Protein AF-A0A968S6H5-F1 (afdb_monomer_lite)

Secondary structure (DSSP, 8-state):
----------------PPPP---------------------TTTTSTTSSTT-PPPP------S-STTTTTTSEEE-SSTTTEEEESSS-SSSS-EEEE---TTPPPBTTB---EEE---SS-TT------------TT----SS---SS---PPPGGGG-STT----

pLDDT: mean 71.6, std 23.74, range [31.02, 96.62]

Radius of gyration: 29.9 Å; chains: 1; bounding box: 63×78×77 Å

Structure (mmCIF, N/CA/C/O backbone):
data_AF-A0A968S6H5-F1
#
_entry.id   AF-A0A968S6H5-F1
#
loop_
_atom_site.group_PDB
_atom_site.id
_atom_site.type_symbol
_atom_site.label_atom_id
_atom_site.label_alt_id
_atom_site.label_comp_id
_atom_site.label_asym_id
_atom_site.label_entity_id
_atom_site.label_seq_id
_atom_site.pdbx_PDB_ins_code
_atom_site.Cartn_x
_atom_site.Cartn_y
_atom_site.Cartn_z
_atom_site.occupancy
_atom_site.B_iso_or_equiv
_atom_site.auth_seq_id
_atom_site.auth_comp_id
_atom_site.auth_asym_id
_atom_site.auth_atom_id
_atom_site.pdbx_PDB_model_num
ATOM 1 N N . MET A 1 1 ? -37.237 -55.303 -8.770 1.00 39.69 1 MET A N 1
ATOM 2 C CA . MET A 1 1 ? -36.828 -56.510 -8.021 1.00 39.69 1 MET A CA 1
ATOM 3 C C . MET A 1 1 ? -35.467 -56.248 -7.380 1.00 39.69 1 MET A C 1
ATOM 5 O O . MET A 1 1 ? -34.542 -55.998 -8.131 1.00 39.69 1 MET A O 1
ATOM 9 N N . THR A 1 2 ? -35.418 -56.229 -6.031 1.00 36.28 2 THR A N 1
ATOM 10 C CA . THR A 1 2 ? -34.333 -56.694 -5.105 1.00 36.28 2 THR A CA 1
ATOM 11 C C . THR A 1 2 ? -32.856 -56.350 -5.390 1.00 36.28 2 THR A C 1
ATOM 13 O O . THR A 1 2 ? -32.398 -56.604 -6.488 1.00 36.28 2 THR A O 1
ATOM 16 N N . LYS A 1 3 ? -31.959 -55.947 -4.469 1.00 36.38 3 LYS A N 1
ATOM 17 C CA . LYS A 1 3 ? -31.848 -55.676 -3.006 1.00 36.38 3 LYS A CA 1
ATOM 18 C C . LYS A 1 3 ? -30.478 -54.947 -2.843 1.00 36.38 3 LYS A C 1
ATOM 20 O O . LYS A 1 3 ? -29.556 -55.282 -3.570 1.00 36.38 3 LYS A O 1
ATOM 25 N N . SER A 1 4 ? -30.361 -53.832 -2.111 1.00 37.12 4 SER A N 1
ATOM 26 C CA . SER A 1 4 ? -29.869 -53.688 -0.714 1.00 37.12 4 SER A CA 1
ATOM 27 C C . SER A 1 4 ? -28.511 -54.329 -0.365 1.00 37.12 4 SER A C 1
ATOM 29 O O . SER A 1 4 ? -28.369 -55.536 -0.535 1.00 37.12 4 SER A O 1
ATOM 31 N N . LEU A 1 5 ? -27.593 -53.509 0.192 1.00 41.94 5 LEU A N 1
ATOM 32 C CA . LEU A 1 5 ? -26.790 -53.669 1.438 1.00 41.94 5 LEU A CA 1
ATOM 33 C C . LEU A 1 5 ? -25.747 -52.516 1.480 1.00 41.94 5 LEU A C 1
ATOM 35 O O . LEU A 1 5 ? -24.853 -52.472 0.648 1.00 41.94 5 LEU A O 1
ATOM 39 N N . SER A 1 6 ? -25.928 -51.407 2.212 1.00 37.75 6 SER A N 1
ATOM 40 C CA . SER A 1 6 ? -25.690 -51.179 3.655 1.00 37.75 6 SER A CA 1
ATOM 41 C C . SER A 1 6 ? -24.393 -51.780 4.208 1.00 37.75 6 SER A C 1
ATOM 43 O O . SER A 1 6 ? -24.290 -52.998 4.296 1.00 37.75 6 SER A O 1
ATOM 45 N N . THR A 1 7 ? -23.469 -50.931 4.684 1.00 37.16 7 THR A N 1
ATOM 46 C CA . THR A 1 7 ? -22.843 -51.054 6.020 1.00 37.16 7 THR A CA 1
ATOM 47 C C . THR A 1 7 ? -22.204 -49.718 6.421 1.00 37.16 7 THR A C 1
ATOM 49 O O . THR A 1 7 ? -21.256 -49.245 5.799 1.00 37.16 7 THR A O 1
ATOM 52 N N . ALA A 1 8 ? -22.730 -49.123 7.492 1.00 36.97 8 ALA A N 1
ATOM 53 C CA . ALA A 1 8 ? -22.120 -48.028 8.234 1.00 36.97 8 ALA A CA 1
ATOM 54 C C . ALA A 1 8 ? -21.121 -48.586 9.262 1.00 36.97 8 ALA A C 1
ATOM 56 O O . ALA A 1 8 ? -21.433 -49.545 9.966 1.00 36.97 8 ALA A O 1
ATOM 57 N N . ALA A 1 9 ? -19.953 -47.955 9.403 1.00 39.03 9 ALA A N 1
ATOM 58 C CA . ALA A 1 9 ? -19.004 -48.245 10.475 1.00 39.03 9 ALA A CA 1
ATOM 59 C C . ALA A 1 9 ? -18.775 -46.992 11.332 1.00 39.03 9 ALA A C 1
ATOM 61 O O . ALA A 1 9 ? -18.054 -46.067 10.971 1.00 39.03 9 ALA A O 1
ATOM 62 N N . SER A 1 10 ? -19.426 -46.989 12.494 1.00 41.44 10 SER A N 1
ATOM 63 C CA . SER A 1 10 ? -19.209 -46.072 13.612 1.00 41.44 10 SER A CA 1
ATOM 64 C C . SER A 1 10 ? -17.999 -46.527 14.432 1.00 41.44 10 SER A C 1
ATOM 66 O O . SER A 1 10 ? -17.973 -47.675 14.884 1.00 41.44 10 SER A O 1
ATOM 68 N N . LYS A 1 11 ? -17.023 -45.643 14.703 1.00 43.31 11 LYS A N 1
ATOM 69 C CA . LYS A 1 11 ? -16.128 -45.830 15.861 1.00 43.31 11 LYS A CA 1
ATOM 70 C C . LYS A 1 11 ? -15.456 -44.545 16.376 1.00 43.31 11 LYS A C 1
ATOM 72 O O . LYS A 1 11 ? -14.471 -44.066 15.838 1.00 43.31 11 LYS A O 1
ATOM 77 N N . ARG A 1 12 ? -15.997 -44.097 17.517 1.00 44.50 12 ARG A N 1
ATOM 78 C CA . ARG A 1 12 ? -15.359 -43.516 18.721 1.00 44.50 12 ARG A CA 1
ATOM 79 C C . ARG A 1 12 ? -14.438 -42.289 18.587 1.00 44.50 12 ARG A C 1
ATOM 81 O O . ARG A 1 12 ? -13.250 -42.395 18.302 1.00 44.50 12 ARG A O 1
ATOM 88 N N . ARG A 1 13 ? -14.978 -41.154 19.059 1.00 43.88 13 ARG A N 1
ATOM 89 C CA . ARG A 1 13 ? -14.243 -40.016 19.643 1.00 43.88 13 ARG A CA 1
ATOM 90 C C . ARG A 1 13 ? -13.266 -40.497 20.722 1.00 43.88 13 ARG A C 1
ATOM 92 O O . ARG A 1 13 ? -13.671 -41.181 21.661 1.00 43.88 13 ARG A O 1
ATOM 99 N N . ARG A 1 14 ? -12.005 -40.078 20.618 1.00 40.34 14 ARG A N 1
ATOM 100 C CA . ARG A 1 14 ? -10.971 -40.272 21.639 1.00 40.34 14 ARG A CA 1
ATOM 101 C C . ARG A 1 14 ? -10.619 -38.899 22.209 1.00 40.34 14 ARG A C 1
ATOM 103 O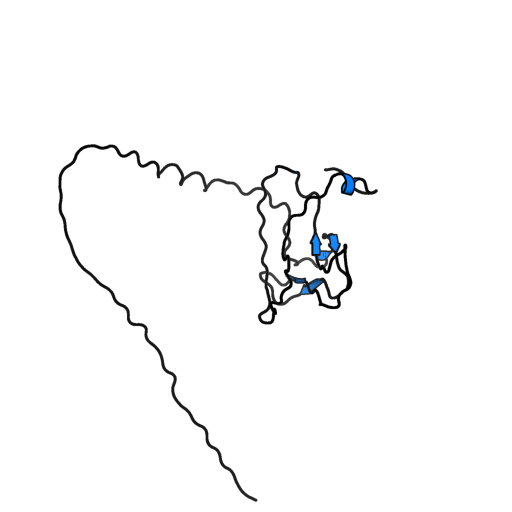 O . ARG A 1 14 ? -9.954 -38.104 21.562 1.00 40.34 14 ARG A O 1
ATOM 110 N N . THR A 1 15 ? -11.133 -38.598 23.396 1.00 42.78 15 THR A N 1
ATOM 111 C CA . THR A 1 15 ? -10.788 -37.393 24.158 1.00 42.78 15 THR A CA 1
ATOM 112 C C . THR A 1 15 ? -9.432 -37.606 24.828 1.00 42.78 15 THR A C 1
ATOM 114 O O . THR A 1 15 ? -9.329 -38.434 25.735 1.00 42.78 15 THR A O 1
ATOM 117 N N . SER A 1 16 ? -8.392 -36.890 24.405 1.00 37.53 16 SER A N 1
ATOM 118 C CA . SER A 1 16 ? -7.113 -36.857 25.120 1.00 37.53 16 SER A CA 1
ATOM 119 C C . SER A 1 16 ? -7.170 -35.793 26.217 1.00 37.53 16 SER A C 1
ATOM 121 O O . SER A 1 16 ? -7.153 -34.597 25.938 1.00 37.53 16 SER A O 1
ATOM 123 N N . ARG A 1 17 ? -7.263 -36.235 27.475 1.00 44.81 17 ARG A N 1
ATOM 124 C CA . ARG A 1 17 ? -6.992 -35.397 28.650 1.00 44.81 17 ARG A CA 1
ATOM 125 C C . ARG A 1 17 ? -5.475 -35.283 28.813 1.00 44.81 17 ARG A C 1
ATOM 127 O O . ARG A 1 17 ? -4.797 -36.304 28.896 1.00 44.81 17 ARG A O 1
ATOM 134 N N . PHE A 1 18 ? -4.964 -34.058 28.855 1.00 40.50 18 PHE A N 1
ATOM 135 C CA . PHE A 1 18 ? -3.577 -33.763 29.210 1.00 40.50 18 PHE A CA 1
ATOM 136 C C . PHE A 1 18 ? -3.383 -33.936 30.727 1.00 40.50 18 PHE A C 1
ATOM 138 O O . PHE A 1 18 ? -4.218 -33.438 31.487 1.00 40.50 18 PHE A O 1
ATOM 145 N N . PRO A 1 19 ? -2.330 -34.625 31.203 1.00 44.50 19 PRO A N 1
ATOM 146 C CA . PRO A 1 19 ? -2.040 -34.689 32.628 1.00 44.50 19 PRO A CA 1
ATOM 147 C C . PRO A 1 19 ? -1.324 -33.417 33.104 1.00 44.50 19 PRO A C 1
ATOM 149 O O . PRO A 1 19 ? -0.249 -33.066 32.619 1.00 44.50 19 PRO A O 1
ATOM 152 N N . THR A 1 20 ? -1.915 -32.761 34.099 1.00 42.97 20 THR A N 1
ATOM 153 C CA . THR A 1 20 ? -1.284 -31.770 34.974 1.00 42.97 20 THR A CA 1
ATOM 154 C C . THR A 1 20 ? -0.232 -32.443 35.858 1.00 42.97 20 THR A C 1
ATOM 156 O O . THR A 1 20 ? -0.490 -33.482 36.465 1.00 42.97 20 THR A O 1
ATOM 159 N N . LYS A 1 21 ? 0.952 -31.835 35.974 1.00 36.88 21 LYS A N 1
ATOM 160 C CA . LYS A 1 21 ? 1.919 -32.147 37.033 1.00 36.88 21 LYS A CA 1
ATOM 161 C C . LYS A 1 21 ? 2.239 -30.874 37.807 1.00 36.88 21 LYS A C 1
ATOM 163 O O . LYS A 1 21 ? 3.021 -30.044 37.360 1.00 36.88 21 LYS A O 1
ATOM 168 N N . THR A 1 22 ? 1.604 -30.751 38.965 1.00 37.00 22 THR A N 1
ATOM 169 C CA . THR A 1 22 ? 2.002 -29.858 40.054 1.00 37.00 22 THR A CA 1
ATOM 170 C C . THR A 1 22 ? 3.125 -30.544 40.824 1.00 37.00 22 THR A C 1
ATOM 172 O O . THR A 1 22 ? 2.960 -31.690 41.240 1.00 37.00 22 THR A O 1
ATOM 175 N N . VAL A 1 23 ? 4.250 -29.862 41.034 1.00 37.59 23 VAL A N 1
ATOM 176 C CA . VAL A 1 23 ? 5.258 -30.264 42.023 1.00 37.59 23 VAL A CA 1
ATOM 177 C C . VAL A 1 23 ? 5.345 -29.147 43.054 1.00 37.59 23 VAL A C 1
ATOM 179 O O . VAL A 1 23 ? 5.753 -28.032 42.743 1.00 37.59 23 VAL A O 1
ATOM 182 N N . LEU A 1 24 ? 4.895 -29.467 44.266 1.00 37.19 24 LEU A N 1
ATOM 183 C CA . LEU A 1 24 ? 5.088 -28.692 45.485 1.00 37.19 24 LEU A CA 1
ATOM 184 C C . LEU A 1 24 ? 6.326 -29.246 46.204 1.00 37.19 24 LEU A C 1
ATOM 186 O O . LEU A 1 24 ? 6.432 -30.455 46.398 1.00 37.19 24 LEU A O 1
ATOM 190 N N . GLY A 1 25 ? 7.214 -28.366 46.647 1.00 31.17 25 GLY A N 1
ATOM 191 C CA . GLY A 1 25 ? 8.317 -28.676 47.558 1.00 31.17 25 GLY A CA 1
ATOM 192 C C . GLY A 1 25 ? 9.333 -27.540 47.504 1.00 31.17 25 GLY A C 1
ATOM 193 O O . GLY A 1 25 ? 9.678 -27.090 46.423 1.00 31.17 25 GLY A O 1
ATOM 194 N N . GLY A 1 26 ? 9.828 -26.963 48.586 1.00 31.88 26 GLY A N 1
ATOM 195 C CA . GLY A 1 26 ? 9.645 -27.153 50.017 1.00 31.88 26 GLY A CA 1
ATOM 196 C C . GLY A 1 26 ? 10.430 -26.017 50.686 1.00 31.88 26 GLY A C 1
ATOM 197 O O . GLY A 1 26 ? 11.378 -25.489 50.105 1.00 31.88 26 GLY A O 1
ATOM 198 N N . LEU A 1 27 ? 9.985 -25.593 51.866 1.00 37.34 27 LEU A N 1
ATOM 199 C CA . LEU A 1 27 ? 10.585 -24.520 52.657 1.00 37.34 27 LEU A CA 1
ATOM 200 C C . LEU A 1 27 ? 12.063 -24.787 52.980 1.00 37.34 27 LEU A C 1
ATOM 202 O O . LEU A 1 27 ? 12.401 -25.823 53.543 1.00 37.34 27 LEU A O 1
ATOM 206 N N . GLY A 1 28 ? 12.907 -23.792 52.717 1.00 31.02 28 GLY A N 1
ATOM 207 C CA . GLY A 1 28 ? 14.262 -23.687 53.247 1.00 31.02 28 GLY A CA 1
ATOM 208 C C . GLY A 1 28 ? 14.534 -22.238 53.627 1.00 31.02 28 GLY A C 1
ATOM 209 O O . GLY A 1 28 ? 15.008 -21.457 52.810 1.00 31.02 28 GLY A O 1
ATOM 210 N N . ILE A 1 29 ? 14.173 -21.863 54.856 1.00 37.62 29 ILE A N 1
ATOM 211 C CA . ILE A 1 29 ? 14.579 -20.594 55.462 1.00 37.62 29 ILE A CA 1
ATOM 212 C C . ILE A 1 29 ? 16.019 -20.777 55.938 1.00 37.62 29 ILE A C 1
ATOM 214 O O . ILE A 1 29 ? 16.268 -21.556 56.854 1.00 37.62 29 ILE A O 1
ATOM 218 N N . LEU A 1 30 ? 16.954 -20.032 55.351 1.00 32.59 30 LEU A N 1
ATOM 219 C CA . LEU A 1 30 ? 18.239 -19.750 55.981 1.00 32.59 30 LEU A CA 1
ATOM 220 C C . LEU A 1 30 ? 18.399 -18.233 56.044 1.00 32.59 30 LEU A C 1
ATOM 222 O O . LEU A 1 30 ? 18.691 -17.572 55.050 1.00 32.59 30 LEU A O 1
ATOM 226 N N . ALA A 1 31 ? 18.137 -17.685 57.227 1.00 38.28 31 ALA A N 1
ATOM 227 C CA . ALA A 1 31 ? 18.464 -16.313 57.563 1.00 38.28 31 ALA A CA 1
ATOM 228 C C . ALA A 1 31 ? 19.967 -16.229 57.856 1.00 38.28 31 ALA A C 1
ATOM 230 O O . ALA A 1 31 ? 20.465 -16.932 58.735 1.00 38.28 31 ALA A O 1
ATOM 231 N N . LEU A 1 32 ? 20.680 -15.352 57.150 1.00 34.72 32 LEU A N 1
ATOM 232 C CA . LEU A 1 32 ? 22.001 -14.892 57.561 1.00 34.72 32 LEU A CA 1
ATOM 233 C C . LEU A 1 32 ? 22.148 -13.396 57.274 1.00 34.72 32 LEU A C 1
ATOM 235 O O . LEU A 1 32 ? 21.658 -12.869 56.278 1.00 34.72 32 LEU A O 1
ATOM 239 N N . LEU A 1 33 ? 22.737 -12.743 58.269 1.00 34.97 33 LEU A N 1
ATOM 240 C CA . LEU A 1 33 ? 22.651 -11.334 58.625 1.00 34.97 33 LEU A CA 1
ATOM 241 C C . LEU A 1 33 ? 23.349 -10.368 57.655 1.00 34.97 33 LEU A C 1
ATOM 243 O O . LEU A 1 33 ? 24.305 -10.698 56.962 1.00 34.97 33 LEU A O 1
ATOM 247 N N . PHE A 1 34 ? 22.832 -9.140 57.694 1.00 41.56 34 PHE A N 1
ATOM 248 C CA . PHE A 1 34 ? 23.192 -7.930 56.963 1.00 41.56 34 PHE A CA 1
ATOM 249 C C . PHE A 1 34 ? 24.694 -7.604 56.905 1.00 41.56 34 PHE A C 1
ATOM 251 O O . PHE A 1 34 ? 25.322 -7.398 57.939 1.00 41.56 34 PHE A O 1
ATOM 258 N N . LEU A 1 35 ? 25.193 -7.327 55.695 1.00 38.47 35 LEU A N 1
ATOM 259 C CA . LEU A 1 35 ? 26.158 -6.248 55.468 1.00 38.47 35 LEU A CA 1
ATOM 260 C C . LEU A 1 35 ? 25.575 -5.296 54.418 1.00 38.47 35 LEU A C 1
ATOM 262 O O . LEU A 1 35 ? 25.164 -5.711 53.335 1.00 38.47 35 LEU A O 1
ATOM 266 N N . GLY A 1 36 ? 25.490 -4.016 54.774 1.00 45.59 36 GLY A N 1
ATOM 267 C CA . GLY A 1 36 ? 24.916 -2.972 53.941 1.00 45.59 36 GLY A CA 1
ATOM 268 C C . GLY A 1 36 ? 25.686 -2.782 52.638 1.00 45.59 36 GLY A C 1
ATOM 269 O O . GLY A 1 36 ? 26.712 -2.115 52.606 1.00 45.59 36 GLY A O 1
ATOM 270 N N . ALA A 1 37 ? 25.123 -3.282 51.545 1.00 39.41 37 ALA A N 1
ATOM 271 C CA . ALA A 1 37 ? 25.306 -2.698 50.231 1.00 39.41 37 ALA A CA 1
ATOM 272 C C . ALA A 1 37 ? 23.970 -2.059 49.861 1.00 39.41 37 ALA A C 1
ATOM 274 O O . ALA A 1 37 ? 22.969 -2.741 49.643 1.00 39.41 37 ALA A O 1
ATOM 275 N N . LYS A 1 38 ? 23.934 -0.727 49.829 1.00 41.97 38 LYS A N 1
ATOM 276 C CA . LYS A 1 38 ? 22.825 0.014 49.236 1.00 41.97 38 LYS A CA 1
ATOM 277 C C . LYS A 1 38 ? 22.925 -0.217 47.728 1.00 41.97 38 LYS A C 1
ATOM 279 O O . LYS A 1 38 ? 23.487 0.598 47.005 1.00 41.97 38 LYS A O 1
ATOM 284 N N . THR A 1 39 ? 22.460 -1.374 47.260 1.00 41.25 39 THR A N 1
ATOM 285 C CA . THR A 1 39 ? 22.290 -1.634 45.835 1.00 41.25 39 THR A CA 1
ATOM 286 C C . THR A 1 39 ? 21.260 -0.627 45.358 1.00 41.25 39 THR A C 1
ATOM 288 O O . THR A 1 39 ? 20.064 -0.771 45.605 1.00 41.25 39 THR A O 1
ATOM 291 N N . ILE A 1 40 ? 21.735 0.446 44.729 1.00 47.94 40 ILE A N 1
ATOM 292 C CA . ILE A 1 40 ? 20.890 1.334 43.948 1.00 47.94 40 ILE A CA 1
ATOM 293 C C . ILE A 1 40 ? 20.307 0.439 42.860 1.00 47.94 40 ILE A C 1
ATOM 295 O O . ILE A 1 40 ? 20.993 0.093 41.899 1.00 47.94 40 ILE A O 1
ATOM 299 N N . ARG A 1 41 ? 19.058 0.002 43.041 1.00 41.53 41 ARG A N 1
ATOM 300 C CA . ARG A 1 41 ? 18.284 -0.617 41.971 1.00 41.53 41 ARG A CA 1
ATOM 301 C C . ARG A 1 41 ? 18.127 0.448 40.892 1.00 41.53 41 ARG A C 1
ATOM 303 O O . ARG A 1 41 ? 17.255 1.304 40.965 1.00 41.53 41 ARG A O 1
ATOM 310 N N . HIS A 1 42 ? 18.992 0.401 39.887 1.00 41.47 42 HIS A N 1
ATOM 311 C CA . HIS A 1 42 ? 18.910 1.196 38.661 1.00 41.47 42 HIS A CA 1
ATOM 312 C C . HIS A 1 42 ? 17.759 0.711 37.746 1.00 41.47 42 HIS A C 1
ATOM 314 O O . HIS A 1 42 ? 17.859 0.779 36.529 1.00 41.47 42 HIS A O 1
ATOM 320 N N . GLY A 1 43 ? 16.680 0.171 38.330 1.00 41.94 43 GLY A N 1
ATOM 321 C CA . GLY A 1 43 ? 15.540 -0.420 37.622 1.00 41.94 43 GLY A CA 1
ATOM 322 C C . GLY A 1 43 ? 14.250 0.400 37.711 1.00 41.94 43 GLY A C 1
ATOM 323 O O . GLY A 1 43 ? 13.413 0.298 36.823 1.00 41.94 43 GLY A O 1
ATOM 324 N N . ASP A 1 44 ? 14.104 1.274 38.711 1.00 42.72 44 ASP A N 1
ATOM 325 C CA . ASP A 1 44 ? 12.806 1.912 38.997 1.00 42.72 44 ASP A CA 1
ATOM 326 C C . ASP A 1 44 ? 12.598 3.259 38.276 1.00 42.72 44 ASP A C 1
ATOM 328 O O . ASP A 1 44 ? 11.557 3.892 38.425 1.00 42.72 44 ASP A O 1
ATOM 332 N N . LYS A 1 45 ? 13.568 3.721 37.472 1.00 44.66 45 LYS A N 1
ATOM 333 C CA . LYS A 1 45 ? 13.487 5.019 36.767 1.00 44.66 45 LYS A CA 1
ATOM 334 C C . LYS A 1 45 ? 13.220 4.939 35.263 1.00 44.66 45 LYS A C 1
ATOM 336 O O . LYS A 1 45 ? 13.056 5.981 34.642 1.00 44.66 45 LYS A O 1
ATOM 341 N N . LEU A 1 46 ? 13.134 3.741 34.684 1.00 47.75 46 LEU A N 1
ATOM 342 C CA . LEU A 1 46 ? 12.819 3.566 33.256 1.00 47.75 46 LEU A CA 1
ATOM 343 C C . LEU A 1 46 ? 11.342 3.220 33.000 1.00 47.75 46 LEU A C 1
ATOM 345 O O . LEU A 1 46 ? 10.866 3.373 31.881 1.00 47.75 46 LEU A O 1
ATOM 349 N N . GLY A 1 47 ? 10.598 2.805 34.031 1.00 41.59 47 GLY A N 1
ATOM 350 C CA . GLY A 1 47 ? 9.206 2.353 33.904 1.00 41.59 47 GLY A CA 1
ATOM 351 C C . GLY A 1 47 ? 8.139 3.453 33.893 1.00 41.59 47 GLY A C 1
ATOM 352 O O . GLY A 1 47 ? 6.986 3.152 33.630 1.00 41.59 47 GLY A O 1
ATOM 353 N N . HIS A 1 48 ? 8.496 4.715 34.156 1.00 42.81 48 HIS A N 1
ATOM 354 C CA . HIS A 1 48 ? 7.526 5.816 34.283 1.00 42.81 48 HIS A CA 1
ATOM 355 C C . HIS A 1 48 ? 7.538 6.824 33.122 1.00 42.81 48 HIS A C 1
ATOM 357 O O . HIS A 1 48 ? 6.780 7.789 33.157 1.00 42.81 48 HIS A O 1
ATOM 363 N N . GLN A 1 49 ? 8.386 6.631 32.103 1.00 44.75 49 GLN A N 1
ATOM 364 C CA . GLN A 1 49 ? 8.483 7.553 30.959 1.00 44.75 49 GLN A CA 1
ATOM 365 C C . GLN A 1 49 ? 7.811 7.062 29.670 1.00 44.75 49 GLN A C 1
ATOM 367 O O . GLN A 1 49 ? 7.718 7.841 28.725 1.00 44.75 49 GLN A O 1
ATOM 372 N N . ILE A 1 50 ? 7.319 5.819 29.608 1.00 48.59 50 ILE A N 1
ATOM 373 C CA . ILE A 1 50 ? 6.611 5.320 28.412 1.00 48.59 50 ILE A CA 1
ATOM 374 C C . ILE A 1 50 ? 5.109 5.668 28.450 1.00 48.59 50 ILE A C 1
ATOM 376 O O . ILE A 1 50 ? 4.500 5.858 27.400 1.00 48.59 50 ILE A O 1
ATOM 380 N N . ASP A 1 51 ? 4.536 5.892 29.636 1.00 50.88 51 ASP A N 1
ATOM 381 C CA . ASP A 1 51 ? 3.097 6.156 29.821 1.00 50.88 51 ASP A CA 1
ATOM 382 C C . ASP A 1 51 ? 2.641 7.583 29.454 1.00 50.88 51 ASP A C 1
ATOM 384 O O . ASP A 1 51 ? 1.465 7.919 29.601 1.00 50.88 51 ASP A O 1
ATOM 388 N N . THR A 1 52 ? 3.536 8.436 28.946 1.00 53.81 52 THR A N 1
ATOM 389 C CA . THR A 1 52 ? 3.212 9.844 28.644 1.00 53.81 52 THR A CA 1
ATOM 390 C C . THR A 1 52 ? 3.619 10.306 27.250 1.00 53.81 52 THR A C 1
ATOM 392 O O . THR A 1 52 ? 3.677 11.509 26.989 1.00 53.81 52 THR A O 1
ATOM 395 N N . LEU A 1 53 ? 3.855 9.389 26.310 1.00 55.12 53 LEU A N 1
ATOM 396 C CA . LEU A 1 53 ? 3.902 9.773 24.901 1.00 55.12 53 LEU A CA 1
ATOM 397 C C . LEU A 1 53 ? 2.469 10.016 24.419 1.00 55.12 53 LEU A C 1
ATOM 399 O O . LEU A 1 53 ? 1.744 9.088 24.069 1.00 55.12 53 LEU A O 1
ATOM 403 N N . LYS A 1 54 ? 2.045 11.286 24.407 1.00 63.97 54 LYS A N 1
ATOM 404 C CA . LYS A 1 54 ? 0.816 11.689 23.716 1.00 63.97 54 LYS A CA 1
ATOM 405 C C . LYS A 1 54 ? 0.972 11.289 22.241 1.00 63.97 54 LYS A C 1
ATOM 407 O O . LYS A 1 54 ? 1.903 11.790 21.606 1.00 63.97 54 LYS A O 1
ATOM 412 N N . PRO A 1 55 ? 0.105 10.420 21.686 1.00 71.75 55 PRO A N 1
ATOM 413 C CA . PRO A 1 55 ? 0.202 10.047 20.285 1.00 71.75 55 PRO A CA 1
ATOM 414 C C . PRO A 1 55 ? 0.163 11.308 19.423 1.00 71.75 55 PRO A C 1
ATOM 416 O O . PRO A 1 55 ? -0.668 12.197 19.644 1.00 71.75 55 PRO A O 1
ATOM 419 N N . GLY A 1 56 ? 1.081 11.398 18.462 1.00 77.56 56 GLY A N 1
ATOM 420 C CA . GLY A 1 56 ? 1.018 12.434 17.439 1.00 77.56 56 GLY A CA 1
ATOM 421 C C . GLY A 1 56 ? -0.303 12.354 16.658 1.00 77.56 56 GLY A C 1
ATOM 422 O O . GLY A 1 56 ? -0.991 11.330 16.704 1.00 77.56 56 GLY A O 1
ATOM 423 N N . PRO A 1 57 ? -0.683 13.420 15.938 1.00 87.31 57 PRO A N 1
ATOM 424 C CA . PRO A 1 57 ? -1.889 13.395 15.121 1.00 87.31 57 PRO A CA 1
ATOM 425 C C . PRO A 1 57 ? -1.817 12.272 14.077 1.00 87.31 57 PRO A C 1
ATOM 427 O O . PRO A 1 57 ? -0.779 12.059 13.446 1.00 87.31 57 PRO A O 1
ATOM 430 N N . VAL A 1 58 ? -2.937 11.579 13.864 1.00 88.06 58 VAL A N 1
ATOM 431 C CA . VAL A 1 58 ? -3.080 10.630 12.755 1.00 88.06 58 VAL A CA 1
ATOM 432 C C . VAL A 1 58 ? -3.187 11.435 11.464 1.00 88.06 58 VAL A C 1
ATOM 434 O O . VAL A 1 58 ? -4.190 12.096 11.214 1.00 88.06 58 VAL A O 1
ATOM 437 N N . ILE A 1 59 ? -2.127 11.404 10.660 1.00 87.56 59 ILE A N 1
ATOM 438 C CA . ILE A 1 59 ? -2.028 12.167 9.405 1.00 87.56 59 ILE A CA 1
ATOM 439 C C . ILE A 1 59 ? -2.728 11.485 8.225 1.00 87.56 59 ILE A C 1
ATOM 441 O O . ILE A 1 59 ? -3.066 12.136 7.241 1.00 87.56 59 ILE A O 1
ATOM 445 N N . LEU A 1 60 ? -2.926 10.171 8.312 1.00 87.75 60 LEU A N 1
ATOM 446 C CA . LEU A 1 60 ? -3.627 9.369 7.322 1.00 87.75 60 LEU A CA 1
ATOM 447 C C . LEU A 1 60 ? -4.242 8.162 8.025 1.00 87.75 60 LEU A C 1
ATOM 449 O O . LEU A 1 60 ? -3.557 7.461 8.768 1.00 87.75 60 LEU A O 1
ATOM 453 N N . SER A 1 61 ? -5.521 7.924 7.767 1.00 89.50 61 SER A N 1
ATOM 454 C CA . SER A 1 61 ? -6.229 6.713 8.162 1.00 89.50 61 SER A CA 1
ATOM 455 C C . SER A 1 61 ? -7.086 6.269 6.988 1.00 89.50 61 SER A C 1
ATOM 457 O O . SER A 1 61 ? -7.780 7.088 6.389 1.00 89.50 61 SER A O 1
ATOM 459 N N . GLU A 1 62 ? -7.015 4.988 6.652 1.00 90.06 62 GLU A N 1
ATOM 460 C CA . GLU A 1 62 ? -7.762 4.390 5.553 1.00 90.06 62 GLU A CA 1
ATOM 461 C C . GLU A 1 62 ? -8.407 3.093 6.043 1.00 90.06 62 GLU A C 1
ATOM 463 O O . GLU A 1 62 ? -7.712 2.163 6.456 1.00 90.06 62 GLU A O 1
ATOM 468 N N . SER A 1 63 ? -9.739 3.055 6.013 1.00 90.88 63 SER A N 1
ATOM 469 C CA . SER A 1 63 ? -10.566 1.901 6.390 1.00 90.88 63 SER A CA 1
ATOM 470 C C . SER A 1 63 ? -11.339 1.308 5.211 1.00 90.88 63 SER A C 1
ATOM 472 O O . SER A 1 63 ? -11.965 0.273 5.360 1.00 90.88 63 SER A O 1
ATOM 474 N N . PHE A 1 64 ? -11.289 1.956 4.049 1.00 92.44 64 PHE A N 1
ATOM 475 C CA . PHE A 1 64 ? -12.018 1.652 2.818 1.00 92.44 64 PHE A CA 1
ATOM 476 C C . PHE A 1 64 ? -13.544 1.782 2.902 1.00 92.44 64 PHE A C 1
ATOM 478 O O . PHE A 1 64 ? -14.224 1.382 1.970 1.00 92.44 64 PHE A O 1
ATOM 485 N N . GLU A 1 65 ? -14.091 2.391 3.954 1.00 92.06 65 GLU A N 1
ATOM 486 C CA . GLU A 1 65 ? -15.546 2.475 4.169 1.00 92.06 65 GLU A CA 1
ATOM 487 C C . GLU A 1 65 ? -16.256 3.538 3.312 1.00 92.06 65 GLU A C 1
ATOM 489 O O . GLU A 1 65 ? -17.471 3.491 3.158 1.00 92.06 65 GLU A O 1
ATOM 494 N N . GLN A 1 66 ? -15.534 4.518 2.758 1.00 85.81 66 GLN A N 1
ATOM 495 C CA . GLN A 1 66 ? -16.161 5.596 1.981 1.00 85.81 66 GLN A CA 1
ATOM 496 C C . GLN A 1 66 ? -16.337 5.184 0.517 1.00 85.81 66 GLN A C 1
ATOM 498 O O . GLN A 1 66 ? -15.506 4.464 -0.053 1.00 85.81 66 GLN A O 1
ATOM 503 N N . ASP A 1 67 ? -17.434 5.637 -0.096 1.00 64.75 67 ASP A N 1
ATOM 504 C CA . ASP A 1 67 ? -17.934 5.076 -1.351 1.00 64.75 67 ASP A CA 1
ATOM 505 C C . ASP A 1 67 ? -17.026 5.317 -2.578 1.00 64.75 67 ASP A C 1
ATOM 507 O O . ASP A 1 67 ? -17.178 4.639 -3.592 1.00 64.75 67 ASP A O 1
ATOM 511 N N . ASP A 1 68 ? -15.953 6.100 -2.443 1.00 62.91 68 ASP A N 1
ATOM 512 C CA . ASP A 1 68 ? -14.931 6.354 -3.465 1.00 62.91 68 ASP A CA 1
ATOM 513 C C . ASP A 1 68 ? -13.465 6.157 -2.994 1.00 62.91 68 ASP A C 1
ATOM 515 O O . ASP A 1 68 ? -12.542 6.554 -3.708 1.00 62.91 68 ASP A O 1
ATOM 519 N N . ASN A 1 69 ? -13.222 5.492 -1.852 1.00 63.72 69 ASN A N 1
ATOM 520 C CA . ASN A 1 69 ? -11.966 5.553 -1.067 1.00 63.72 69 ASN A CA 1
ATOM 521 C C . ASN A 1 69 ? -10.636 5.139 -1.738 1.00 63.72 69 ASN A C 1
ATOM 523 O O . ASN A 1 69 ? -9.581 5.191 -1.112 1.00 63.72 69 ASN A O 1
ATOM 527 N N . LEU A 1 70 ? -10.627 4.740 -3.009 1.00 76.56 70 LEU A N 1
ATOM 528 C CA . LEU A 1 70 ? -9.382 4.519 -3.758 1.00 76.56 70 LEU A CA 1
ATOM 529 C C . LEU A 1 70 ? -8.936 5.750 -4.558 1.00 76.56 70 LEU A C 1
ATOM 531 O O . LEU A 1 70 ? -7.806 5.774 -5.045 1.00 76.56 70 LEU A O 1
ATOM 535 N N . SER A 1 71 ? -9.799 6.759 -4.709 1.00 78.12 71 SER A N 1
ATOM 536 C CA . SER A 1 71 ? -9.534 7.977 -5.486 1.00 78.12 71 SER A CA 1
ATOM 537 C C . SER A 1 71 ? -8.415 8.829 -4.880 1.00 78.12 71 SER A C 1
ATOM 539 O O . SER A 1 71 ? -7.634 9.437 -5.610 1.00 78.12 71 SER A O 1
ATOM 541 N N . GLN A 1 72 ? -8.288 8.820 -3.551 1.00 80.38 72 GLN A N 1
ATOM 542 C CA . GLN A 1 72 ? -7.269 9.578 -2.824 1.00 80.38 72 GLN A CA 1
ATOM 543 C C . GLN A 1 72 ? -5.850 9.009 -2.952 1.00 80.38 72 GLN A C 1
ATOM 545 O O . GLN A 1 72 ? -4.896 9.605 -2.443 1.00 80.38 72 GLN A O 1
ATOM 550 N N . TRP A 1 73 ? -5.705 7.838 -3.569 1.00 89.19 73 TRP A N 1
ATOM 551 C CA . TRP A 1 73 ? -4.437 7.151 -3.742 1.00 89.19 73 TRP A CA 1
ATOM 552 C C . TRP A 1 73 ? -3.928 7.313 -5.172 1.00 89.19 73 TRP A C 1
ATOM 554 O O . TRP A 1 73 ? -4.681 7.211 -6.141 1.00 89.19 73 TRP A O 1
ATOM 564 N N . ILE A 1 74 ? -2.616 7.490 -5.314 1.00 90.56 74 ILE A N 1
ATOM 565 C CA . ILE A 1 74 ? -1.957 7.271 -6.603 1.00 90.56 74 ILE A CA 1
ATOM 566 C C . ILE A 1 74 ? -1.902 5.757 -6.820 1.00 90.56 74 ILE A C 1
ATOM 568 O O . ILE A 1 74 ? -1.626 5.009 -5.880 1.00 90.56 74 ILE A O 1
ATOM 572 N N . ARG A 1 75 ? -2.194 5.307 -8.041 1.00 91.81 75 ARG A N 1
ATOM 573 C CA . ARG A 1 75 ? -2.450 3.901 -8.361 1.00 91.81 75 ARG A CA 1
ATOM 574 C C . ARG A 1 75 ? -1.518 3.422 -9.466 1.00 91.81 75 ARG A C 1
ATOM 576 O O . ARG A 1 75 ? -1.591 3.933 -10.579 1.00 91.81 75 ARG A O 1
ATOM 583 N N . ASP A 1 76 ? -0.736 2.395 -9.166 1.00 93.44 76 ASP A N 1
ATOM 584 C CA . ASP A 1 76 ? 0.050 1.658 -10.153 1.00 93.44 76 ASP A CA 1
ATOM 585 C C . ASP A 1 76 ? -0.666 0.343 -10.438 1.00 93.44 76 ASP A C 1
ATOM 587 O O . ASP A 1 76 ? -0.469 -0.655 -9.743 1.00 93.44 76 ASP A O 1
ATOM 591 N N . LEU A 1 77 ? -1.554 0.363 -11.428 1.00 93.38 77 LEU A N 1
ATOM 592 C CA . LEU A 1 77 ? -2.425 -0.757 -11.772 1.00 93.38 77 LEU A CA 1
ATOM 593 C C . LEU A 1 77 ? -2.356 -0.997 -13.275 1.00 93.38 77 LEU A C 1
ATOM 595 O O . LEU A 1 77 ? -2.331 -0.044 -14.049 1.00 93.38 77 LEU A O 1
ATOM 599 N N . CYS A 1 78 ? -2.400 -2.258 -13.698 1.00 91.75 78 CYS A N 1
ATOM 600 C CA . CYS A 1 78 ? -2.590 -2.566 -15.114 1.00 91.75 78 CYS A CA 1
ATOM 601 C C . CYS A 1 78 ? -4.065 -2.559 -15.523 1.00 91.75 78 CYS A C 1
ATOM 603 O O . CYS A 1 78 ? -4.387 -2.296 -16.678 1.00 91.75 78 CYS A O 1
ATOM 605 N N . CYS A 1 79 ? -4.945 -2.968 -14.601 1.00 92.00 79 CYS A N 1
ATOM 606 C CA . CYS A 1 79 ? -6.211 -3.587 -14.965 1.00 92.00 79 CYS A CA 1
ATOM 607 C C . CYS A 1 79 ? -7.297 -3.365 -13.899 1.00 92.00 79 CYS A C 1
ATOM 609 O O . CYS A 1 79 ? -7.010 -3.274 -12.704 1.00 92.00 79 CYS A O 1
ATOM 611 N N . ASP A 1 80 ? -8.569 -3.430 -14.299 1.00 91.44 80 ASP A N 1
ATOM 612 C CA . ASP A 1 80 ? -9.716 -3.234 -13.395 1.00 91.44 80 ASP A CA 1
ATOM 613 C C . ASP A 1 80 ? -9.791 -4.238 -12.241 1.00 91.44 80 ASP A C 1
ATOM 615 O O . ASP A 1 80 ? -10.368 -3.944 -11.192 1.00 91.44 80 ASP A O 1
ATOM 619 N N . ARG A 1 81 ? -9.258 -5.450 -12.430 1.00 93.38 81 ARG A N 1
ATOM 620 C CA . ARG A 1 81 ? -9.245 -6.500 -11.400 1.00 93.38 81 ARG A CA 1
ATOM 621 C C . ARG A 1 81 ? -8.091 -6.381 -10.411 1.00 93.38 81 ARG A C 1
ATOM 623 O O . ARG A 1 81 ? -8.093 -7.125 -9.433 1.00 93.38 81 ARG A O 1
ATOM 630 N N . SER A 1 82 ? -7.110 -5.526 -10.697 1.00 95.38 82 SER A N 1
ATOM 631 C CA . SER A 1 82 ? -5.868 -5.448 -9.934 1.00 95.38 82 SER A CA 1
ATOM 632 C C . SER A 1 82 ? -6.118 -4.932 -8.523 1.00 95.38 82 SER A C 1
ATOM 634 O O . SER A 1 82 ? -5.574 -5.471 -7.570 1.00 95.38 82 SER A O 1
ATOM 636 N N . LEU A 1 83 ? -7.010 -3.954 -8.378 1.00 95.00 83 LEU A N 1
ATOM 637 C CA . LEU A 1 83 ? -7.399 -3.395 -7.091 1.00 95.00 83 LEU A CA 1
ATOM 638 C C . LEU A 1 83 ? -8.918 -3.289 -7.019 1.00 95.00 83 LEU A C 1
ATOM 640 O O . LEU A 1 83 ? -9.543 -2.632 -7.852 1.00 95.00 83 LEU A O 1
ATOM 644 N N . LYS A 1 84 ? -9.516 -3.926 -6.015 1.00 93.50 84 LYS A N 1
ATOM 645 C CA . LYS A 1 84 ? -10.955 -3.845 -5.753 1.00 93.50 84 LYS A CA 1
ATOM 646 C C . LYS A 1 84 ? -11.207 -3.534 -4.288 1.00 93.50 84 LYS A C 1
ATOM 648 O O . LYS A 1 84 ? -10.561 -4.113 -3.420 1.00 93.50 84 LYS A O 1
ATOM 653 N N . ARG A 1 85 ? -12.203 -2.691 -4.026 1.00 94.00 85 ARG A N 1
ATOM 654 C CA . ARG A 1 85 ? -12.869 -2.664 -2.726 1.00 94.00 85 ARG A CA 1
ATOM 655 C C . ARG A 1 85 ? -13.758 -3.905 -2.628 1.00 94.00 85 ARG A C 1
ATOM 657 O O . ARG A 1 85 ? -14.497 -4.201 -3.566 1.00 94.00 85 ARG A O 1
ATOM 664 N N . VAL A 1 86 ? -13.637 -4.658 -1.544 1.00 94.56 86 VAL A N 1
ATOM 665 C CA . VAL A 1 86 ? -14.359 -5.916 -1.307 1.00 94.56 86 VAL A CA 1
ATOM 666 C C . VAL A 1 86 ? -15.024 -5.885 0.061 1.00 94.56 86 VAL A C 1
ATOM 668 O O . VAL A 1 86 ? -14.560 -5.166 0.938 1.00 94.56 86 VAL A O 1
ATOM 671 N N . THR A 1 87 ? -16.075 -6.682 0.244 1.00 96.50 87 THR A N 1
ATOM 672 C CA . THR A 1 87 ? -16.793 -6.830 1.524 1.00 96.50 87 THR A CA 1
ATOM 673 C C . THR A 1 87 ? -16.430 -8.105 2.285 1.00 96.50 87 THR A C 1
ATOM 675 O O . THR A 1 87 ? -16.922 -8.357 3.381 1.00 96.50 87 THR A O 1
ATOM 678 N N . SER A 1 88 ? -15.570 -8.948 1.709 1.00 95.50 88 SER A N 1
ATOM 679 C CA . SER A 1 88 ? -15.047 -10.140 2.369 1.00 95.50 88 SER A CA 1
ATOM 680 C C . SER A 1 88 ? -13.745 -10.608 1.708 1.00 95.50 88 SER A C 1
ATOM 682 O O . SER A 1 88 ? -13.671 -10.630 0.472 1.00 95.50 88 SER A O 1
ATOM 684 N N . PRO A 1 89 ? -12.731 -11.008 2.493 1.00 95.88 89 PRO A N 1
ATOM 685 C CA . PRO A 1 89 ? -12.638 -10.860 3.949 1.00 95.88 89 PRO A CA 1
ATOM 686 C C . PRO A 1 89 ? -12.357 -9.406 4.358 1.00 95.88 89 PRO A C 1
ATOM 688 O O . PRO A 1 89 ? -11.725 -8.657 3.614 1.00 95.88 89 PRO A O 1
ATOM 691 N N . VAL A 1 90 ? -12.809 -9.017 5.554 1.00 96.38 90 VAL A N 1
ATOM 692 C CA . VAL A 1 90 ? -12.611 -7.674 6.125 1.00 96.38 90 VAL A CA 1
ATOM 693 C C . VAL A 1 90 ? -12.127 -7.783 7.568 1.00 96.38 90 VAL A C 1
ATOM 695 O O . VAL A 1 90 ? -12.588 -8.631 8.329 1.00 96.38 90 VAL A O 1
ATOM 698 N N . ARG A 1 91 ? -11.154 -6.947 7.946 1.00 95.62 91 ARG A N 1
ATOM 699 C CA . ARG A 1 91 ? -10.567 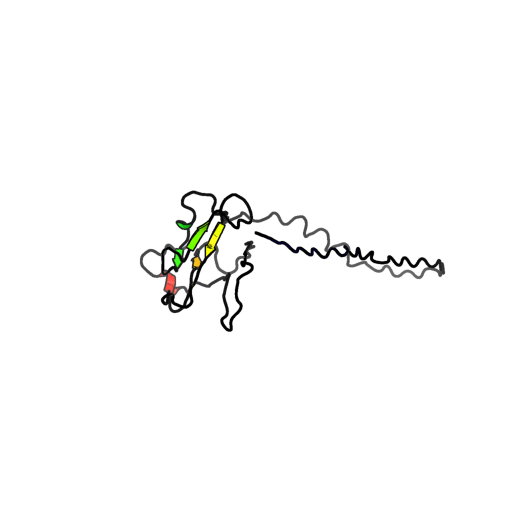-6.946 9.299 1.00 95.62 91 ARG A CA 1
ATOM 700 C C . ARG A 1 91 ? -11.420 -6.150 10.293 1.00 95.62 91 ARG A C 1
ATOM 702 O O . ARG A 1 91 ? -11.463 -6.483 11.472 1.00 95.62 91 ARG A O 1
ATOM 709 N N . SER A 1 92 ? -12.066 -5.089 9.822 1.00 94.31 92 SER A N 1
ATOM 710 C CA . SER A 1 92 ? -12.958 -4.213 10.586 1.00 94.31 92 SER A CA 1
ATOM 711 C C . SER A 1 92 ? -13.865 -3.462 9.618 1.00 94.31 92 SER A C 1
ATOM 713 O O . SER A 1 92 ? -13.402 -3.163 8.523 1.00 94.31 92 SER A O 1
ATOM 715 N N . GLY A 1 93 ? -15.078 -3.099 10.041 1.00 94.88 93 GLY A N 1
ATOM 716 C CA . GLY A 1 93 ? -16.037 -2.420 9.165 1.00 94.88 93 GLY A CA 1
ATOM 717 C C . GLY A 1 93 ? -16.660 -3.369 8.142 1.00 94.88 93 GLY A C 1
ATOM 718 O O . GLY A 1 93 ? -16.763 -4.571 8.399 1.00 94.88 93 GLY A O 1
ATOM 719 N N . GLU A 1 94 ? -17.081 -2.823 7.007 1.00 95.81 94 GLU A N 1
ATOM 720 C CA . GLU A 1 94 ? -17.731 -3.560 5.923 1.00 95.81 94 GLU A CA 1
ATOM 721 C C . GLU A 1 94 ? -16.828 -3.753 4.706 1.00 95.81 94 GLU A C 1
ATOM 723 O O . GLU A 1 94 ? -17.145 -4.587 3.857 1.00 95.81 94 GLU A O 1
ATOM 728 N N . TYR A 1 95 ? -15.707 -3.029 4.609 1.00 95.44 95 TYR A N 1
ATOM 729 C CA . TYR A 1 95 ? -14.880 -3.008 3.409 1.00 95.44 95 TYR A CA 1
ATOM 730 C C . TYR A 1 95 ? -13.382 -3.221 3.669 1.00 95.44 95 TYR A C 1
ATOM 732 O O . TYR A 1 95 ? -12.824 -2.940 4.725 1.00 95.44 95 TYR A O 1
ATOM 740 N N . ALA A 1 96 ? -12.699 -3.740 2.649 1.00 95.38 96 ALA A N 1
ATOM 741 C CA . ALA A 1 96 ? -11.244 -3.831 2.574 1.00 95.38 96 ALA A CA 1
ATOM 742 C C . ALA A 1 96 ? -10.766 -3.645 1.128 1.00 95.38 96 ALA A C 1
ATOM 744 O O . ALA A 1 96 ? -11.532 -3.816 0.174 1.00 95.38 96 ALA A O 1
ATOM 745 N N . ALA A 1 97 ? -9.484 -3.336 0.943 1.00 95.19 97 ALA A N 1
ATOM 746 C CA . ALA A 1 97 ? -8.847 -3.370 -0.368 1.00 95.19 97 ALA A CA 1
ATOM 747 C C . ALA A 1 97 ? -8.260 -4.758 -0.657 1.00 95.19 97 ALA A C 1
ATOM 749 O O . ALA A 1 97 ? -7.457 -5.284 0.112 1.00 95.19 97 ALA A O 1
ATOM 750 N N . ARG A 1 98 ? -8.625 -5.329 -1.808 1.00 95.62 98 ARG A N 1
ATOM 751 C CA . ARG A 1 98 ? -8.029 -6.547 -2.357 1.00 95.62 98 ARG A CA 1
ATOM 752 C C . ARG A 1 98 ? -7.109 -6.199 -3.517 1.00 95.62 98 ARG A C 1
ATOM 754 O O . ARG A 1 98 ? -7.566 -5.671 -4.533 1.00 95.62 98 ARG A O 1
ATOM 761 N N . PHE A 1 99 ? -5.850 -6.585 -3.374 1.00 96.06 99 PHE A N 1
ATOM 762 C CA . PHE A 1 99 ? -4.817 -6.493 -4.398 1.00 96.06 99 PHE A CA 1
ATOM 763 C C . PHE A 1 99 ? -4.693 -7.850 -5.093 1.00 96.06 99 PHE A C 1
ATOM 765 O O . PHE A 1 99 ? -4.695 -8.887 -4.433 1.00 96.06 99 PHE A O 1
ATOM 772 N N . ASN A 1 100 ? -4.633 -7.855 -6.420 1.00 94.75 100 ASN A N 1
ATOM 773 C CA . ASN A 1 100 ? -4.523 -9.071 -7.214 1.00 94.75 100 ASN A CA 1
ATOM 774 C C . ASN A 1 100 ? -3.562 -8.863 -8.385 1.00 94.75 100 ASN A C 1
ATOM 776 O O . ASN A 1 100 ? -3.877 -8.129 -9.323 1.00 94.75 100 ASN A O 1
ATOM 780 N N . LEU A 1 101 ? -2.428 -9.553 -8.342 1.00 93.31 101 LEU A N 1
ATOM 781 C CA . LEU A 1 101 ? -1.416 -9.554 -9.389 1.00 93.31 101 LEU A CA 1
ATOM 782 C C . LEU A 1 101 ? -1.308 -10.967 -9.964 1.00 93.31 101 LEU A C 1
ATOM 784 O O . LEU A 1 101 ? -0.986 -11.910 -9.248 1.00 93.31 101 LEU A O 1
ATOM 788 N N . ALA A 1 102 ? -1.582 -11.121 -11.257 1.00 91.12 102 ALA A N 1
ATOM 789 C CA . ALA A 1 102 ? -1.468 -12.403 -11.941 1.00 91.12 102 ALA A CA 1
ATOM 790 C C . ALA A 1 102 ? -0.121 -12.533 -12.661 1.00 91.12 102 ALA A C 1
ATOM 792 O O . ALA A 1 102 ? 0.462 -11.551 -13.124 1.00 91.12 102 ALA A O 1
ATOM 793 N N . ARG A 1 103 ? 0.349 -13.773 -12.844 1.00 89.81 103 ARG A N 1
ATOM 794 C CA . ARG A 1 103 ? 1.612 -14.066 -13.544 1.00 89.81 103 ARG A CA 1
ATOM 795 C C . ARG A 1 103 ? 1.651 -13.474 -14.955 1.00 89.81 103 ARG A C 1
ATOM 797 O O . ARG A 1 103 ? 2.724 -13.107 -15.418 1.00 89.81 103 ARG A O 1
ATOM 804 N N . GLN A 1 104 ? 0.516 -13.384 -15.634 1.00 92.31 104 GLN A N 1
ATOM 805 C CA . GLN A 1 104 ? 0.384 -12.856 -16.991 1.00 92.31 104 GLN A CA 1
ATOM 806 C C . GLN A 1 104 ? 0.119 -11.345 -17.055 1.00 92.31 104 GLN A C 1
ATOM 808 O O . GLN A 1 104 ? -0.057 -10.821 -18.152 1.00 92.31 104 GLN A O 1
ATOM 813 N N . ASP A 1 105 ? 0.073 -10.648 -15.917 1.00 94.38 105 ASP A N 1
ATOM 814 C CA . ASP A 1 105 ? -0.151 -9.203 -15.922 1.00 94.38 105 ASP A CA 1
ATOM 815 C C . ASP A 1 105 ? 1.019 -8.474 -16.593 1.00 94.38 105 ASP A C 1
ATOM 817 O O . ASP A 1 105 ? 2.180 -8.891 -16.447 1.00 94.38 105 ASP A O 1
ATOM 821 N N . PRO A 1 106 ? 0.725 -7.408 -17.363 1.00 95.25 106 PRO A N 1
ATOM 822 C CA . PRO A 1 106 ? 1.755 -6.633 -18.028 1.00 95.25 106 PRO A CA 1
ATOM 823 C C . PRO A 1 106 ? 2.625 -5.899 -17.006 1.00 95.25 106 PRO A C 1
ATOM 825 O O . PRO A 1 106 ? 2.278 -5.737 -15.835 1.00 95.25 106 PRO A O 1
ATOM 828 N N . ILE A 1 107 ? 3.772 -5.429 -17.483 1.00 93.88 107 ILE A N 1
ATOM 829 C CA . ILE A 1 107 ? 4.683 -4.612 -16.689 1.00 93.88 107 ILE A CA 1
ATOM 830 C C . ILE A 1 107 ? 4.054 -3.229 -16.446 1.00 93.88 107 ILE A C 1
ATOM 832 O O . ILE A 1 107 ? 3.592 -2.579 -17.381 1.00 93.88 107 ILE A O 1
ATOM 836 N N . VAL A 1 108 ? 4.083 -2.779 -15.192 1.00 91.12 108 VAL A N 1
ATOM 837 C CA . VAL A 1 108 ? 3.694 -1.449 -14.709 1.00 91.12 108 VAL A CA 1
ATOM 838 C C . VAL A 1 108 ? 4.894 -0.846 -13.975 1.00 91.12 108 VAL A C 1
ATOM 840 O O . VAL A 1 108 ? 5.459 -1.472 -13.075 1.00 91.12 108 VAL A O 1
ATOM 843 N N . GLU A 1 109 ? 5.311 0.364 -14.360 1.00 85.06 109 GLU A N 1
ATOM 844 C CA . GLU A 1 109 ? 6.465 1.056 -13.755 1.00 85.06 109 GLU A CA 1
ATOM 845 C C . GLU A 1 109 ? 7.708 0.142 -13.664 1.00 85.06 109 GLU A C 1
ATOM 847 O O . GLU A 1 109 ? 8.279 -0.085 -12.594 1.00 85.06 109 GLU A O 1
ATOM 852 N N . ASN A 1 110 ? 8.086 -0.460 -14.798 1.00 88.50 110 ASN A N 1
ATOM 853 C CA . ASN A 1 110 ? 9.251 -1.346 -14.952 1.00 88.50 110 ASN A CA 1
ATOM 854 C C . ASN A 1 110 ? 9.244 -2.640 -14.105 1.00 88.50 110 ASN A C 1
ATOM 856 O O . ASN A 1 110 ? 10.268 -3.313 -14.023 1.00 88.50 110 ASN A O 1
ATOM 860 N N . SER A 1 111 ? 8.116 -3.021 -13.492 1.00 90.25 111 SER A N 1
ATOM 861 C CA . SER A 1 111 ? 7.964 -4.296 -12.769 1.00 90.25 111 SER A CA 1
ATOM 862 C C . SER A 1 111 ? 6.553 -4.885 -12.918 1.00 90.25 111 SER A C 1
ATOM 864 O O . SER A 1 111 ? 5.698 -4.304 -13.574 1.00 90.25 111 SER A O 1
ATOM 866 N N . LYS A 1 112 ? 6.274 -6.043 -12.315 1.00 92.69 112 LYS A N 1
ATOM 867 C CA . LYS A 1 112 ? 4.902 -6.526 -12.099 1.00 92.69 112 LYS A CA 1
ATOM 868 C C . LYS A 1 112 ? 4.430 -6.026 -10.742 1.00 92.69 112 LYS A C 1
ATOM 870 O O . LYS A 1 112 ? 4.976 -6.441 -9.725 1.00 92.69 112 LYS A O 1
ATOM 875 N N . ARG A 1 113 ? 3.458 -5.114 -10.726 1.00 95.00 113 ARG A N 1
ATOM 876 C CA . ARG A 1 113 ? 3.000 -4.472 -9.490 1.00 95.00 113 ARG A CA 1
ATOM 877 C C . ARG A 1 113 ? 1.515 -4.146 -9.511 1.00 95.00 113 ARG A C 1
ATOM 879 O O . ARG A 1 113 ? 0.928 -3.908 -10.565 1.00 95.00 113 ARG A O 1
ATOM 886 N N . VAL A 1 114 ? 0.954 -4.108 -8.310 1.00 96.31 114 VAL A N 1
ATOM 887 C CA . VAL A 1 114 ? -0.359 -3.553 -7.999 1.00 96.31 114 VAL A CA 1
ATOM 888 C C . VAL A 1 114 ? -0.193 -2.796 -6.693 1.00 96.31 114 VAL A C 1
ATOM 890 O O . VAL A 1 114 ? -0.158 -3.407 -5.629 1.00 96.31 114 VAL A O 1
ATOM 893 N N . GLU A 1 115 ? -0.057 -1.477 -6.772 1.00 95.81 115 GLU A N 1
ATOM 894 C CA . GLU A 1 115 ? 0.264 -0.655 -5.604 1.00 95.81 115 GLU A CA 1
ATOM 895 C C . GLU A 1 115 ? -0.639 0.575 -5.518 1.00 95.81 115 GLU A C 1
ATOM 897 O O . GLU A 1 115 ? -1.024 1.173 -6.527 1.00 95.81 115 GLU A O 1
ATOM 902 N N . ILE A 1 116 ? -0.941 0.970 -4.282 1.00 94.19 116 ILE A N 1
ATOM 903 C CA . ILE A 1 116 ? -1.462 2.295 -3.954 1.00 94.19 116 ILE A CA 1
ATOM 904 C C . ILE A 1 116 ? -0.403 3.058 -3.167 1.00 94.19 116 ILE A C 1
ATOM 906 O O . ILE A 1 116 ? 0.294 2.475 -2.339 1.00 94.19 116 ILE A O 1
ATOM 910 N N . LYS A 1 117 ? -0.261 4.359 -3.424 1.00 91.69 117 LYS A N 1
ATOM 911 C CA . LYS A 1 117 ? 0.788 5.176 -2.800 1.00 91.69 117 LYS A CA 1
ATOM 912 C C . LYS A 1 117 ? 0.335 6.603 -2.490 1.00 91.69 117 LYS A C 1
ATOM 914 O O . LYS A 1 117 ? -0.586 7.141 -3.112 1.00 91.69 117 LYS A O 1
ATOM 919 N N . ARG A 1 118 ? 1.033 7.226 -1.537 1.00 88.12 118 ARG A N 1
ATOM 920 C CA . ARG A 1 118 ? 0.926 8.648 -1.186 1.00 88.12 118 ARG A CA 1
ATOM 921 C C . ARG A 1 118 ? 2.318 9.247 -1.073 1.00 88.12 118 ARG A C 1
ATOM 923 O O . ARG A 1 118 ? 3.197 8.658 -0.452 1.00 88.12 118 ARG A O 1
ATOM 930 N N . TYR A 1 119 ? 2.487 10.433 -1.642 1.00 85.00 119 TYR A N 1
ATOM 931 C CA . TYR A 1 119 ? 3.705 11.226 -1.521 1.00 85.00 119 TYR A CA 1
ATOM 932 C C . TYR A 1 119 ? 3.474 12.431 -0.610 1.00 85.00 119 TYR A C 1
ATOM 934 O O . TYR A 1 119 ? 2.333 12.841 -0.394 1.00 85.00 119 TYR A O 1
ATOM 942 N N . GLY A 1 120 ? 4.560 12.996 -0.081 1.00 79.38 120 GLY A N 1
ATOM 943 C CA . GLY A 1 120 ? 4.536 14.295 0.596 1.00 79.38 120 GLY A CA 1
ATOM 944 C C . GLY A 1 120 ? 3.783 14.342 1.928 1.00 79.38 120 GLY A C 1
ATOM 945 O O . GLY A 1 120 ? 3.447 15.426 2.385 1.00 79.38 120 GLY A O 1
ATOM 946 N N . LEU A 1 121 ? 3.508 13.199 2.569 1.00 80.12 121 LEU A N 1
ATOM 947 C CA . LEU A 1 121 ? 2.836 13.185 3.878 1.00 80.12 121 LEU A CA 1
ATOM 948 C C . LEU A 1 121 ? 3.736 13.699 5.017 1.00 80.12 121 LEU A C 1
ATOM 950 O O . LEU A 1 121 ? 3.243 14.097 6.070 1.00 80.12 121 LEU A O 1
ATOM 954 N N . PHE A 1 122 ? 5.057 13.647 4.837 1.00 82.31 122 PHE A N 1
ATOM 955 C CA 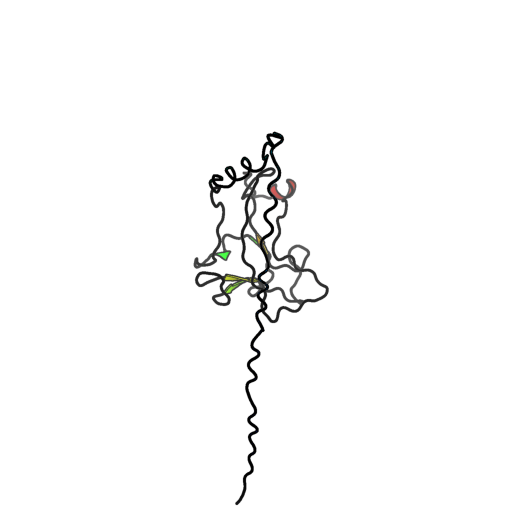. PHE A 1 122 ? 6.051 14.085 5.814 1.00 82.31 122 PHE A CA 1
ATOM 956 C C . PHE A 1 122 ? 7.410 14.322 5.136 1.00 82.31 122 PHE A C 1
ATOM 958 O O . PHE A 1 122 ? 7.681 13.783 4.063 1.00 82.31 122 PHE A O 1
ATOM 965 N N . GLY A 1 123 ? 8.252 15.142 5.769 1.00 81.94 123 GLY A N 1
ATOM 966 C CA . GLY A 1 123 ? 9.613 15.433 5.315 1.00 81.94 123 GLY A CA 1
ATOM 967 C C . GLY A 1 123 ? 10.654 14.440 5.839 1.00 81.94 123 GLY A C 1
ATOM 968 O O . GLY A 1 123 ? 10.397 13.668 6.769 1.00 81.94 123 GLY A O 1
ATOM 969 N N . ALA A 1 124 ? 11.850 14.487 5.252 1.00 83.50 124 ALA A N 1
ATOM 970 C CA . ALA A 1 124 ? 13.004 13.725 5.720 1.00 83.50 124 ALA A CA 1
ATOM 971 C C . ALA A 1 124 ? 13.363 14.074 7.178 1.00 83.50 124 ALA A C 1
ATOM 973 O O . ALA A 1 124 ? 13.138 15.193 7.635 1.00 83.50 124 ALA A O 1
ATOM 974 N N . GLY A 1 125 ? 13.912 13.101 7.911 1.00 86.81 125 GLY A N 1
ATOM 975 C CA . GLY A 1 125 ? 14.307 13.275 9.316 1.00 86.81 125 GLY A CA 1
ATOM 976 C C . GLY A 1 125 ? 13.147 13.291 10.317 1.00 86.81 125 GLY A C 1
ATOM 977 O O . GLY A 1 125 ? 13.364 13.578 11.490 1.00 86.81 125 GLY A O 1
ATOM 978 N N . THR A 1 126 ? 11.921 12.985 9.882 1.00 87.56 126 THR A N 1
ATOM 979 C CA . THR A 1 126 ? 10.766 12.897 10.781 1.00 87.56 126 THR A CA 1
ATOM 980 C C . THR A 1 126 ? 10.553 11.477 11.299 1.00 87.56 126 THR A C 1
ATOM 982 O O . THR A 1 126 ? 10.668 10.502 10.559 1.00 87.56 126 THR A O 1
ATOM 985 N N . GLU A 1 127 ? 10.197 11.360 12.578 1.00 88.81 127 GLU A N 1
ATOM 986 C CA . GLU A 1 127 ? 9.749 10.101 13.171 1.00 88.81 127 GLU A CA 1
ATOM 987 C C . GLU A 1 127 ? 8.247 9.911 12.934 1.00 88.81 127 GLU A C 1
ATOM 989 O O . GLU A 1 127 ? 7.447 10.845 13.098 1.00 88.81 127 GLU A O 1
ATOM 994 N N . ARG A 1 128 ? 7.852 8.706 12.514 1.00 88.88 128 ARG A N 1
ATOM 995 C CA . ARG A 1 128 ? 6.466 8.362 12.187 1.00 88.88 128 ARG A CA 1
ATOM 996 C C . ARG A 1 128 ? 6.152 6.927 12.585 1.00 88.88 128 ARG A C 1
ATOM 998 O O . ARG A 1 128 ? 6.975 6.033 12.417 1.00 88.88 128 ARG A O 1
ATOM 1005 N N . TRP A 1 129 ? 4.921 6.730 13.043 1.00 91.00 129 TRP A N 1
ATOM 1006 C CA . TRP A 1 129 ? 4.350 5.427 13.360 1.00 91.00 129 TRP A CA 1
ATOM 1007 C C . TRP A 1 129 ? 3.371 5.019 12.264 1.00 91.00 129 TRP A C 1
ATOM 1009 O O . TRP A 1 129 ? 2.588 5.844 11.792 1.00 91.00 129 TRP A O 1
ATOM 1019 N N . TYR A 1 130 ? 3.402 3.745 11.880 1.00 92.75 130 TYR A N 1
ATOM 1020 C CA . TYR A 1 130 ? 2.539 3.187 10.843 1.00 92.75 130 TYR A CA 1
ATOM 1021 C C . TYR A 1 130 ? 1.896 1.903 11.344 1.00 92.75 130 TYR A C 1
ATOM 1023 O O . TYR A 1 130 ? 2.541 1.095 12.010 1.00 92.75 130 TYR A O 1
ATOM 1031 N N . GLY A 1 131 ? 0.630 1.709 10.991 1.00 93.75 131 GLY A N 1
ATOM 1032 C CA . GLY A 1 131 ? -0.104 0.484 11.267 1.00 93.75 131 GLY A CA 1
ATOM 1033 C C . GLY A 1 131 ? -0.933 0.101 10.053 1.00 93.75 131 GLY A C 1
ATOM 1034 O O . GLY A 1 131 ? -1.615 0.939 9.471 1.00 93.75 131 GLY A O 1
ATOM 1035 N N . PHE A 1 132 ? -0.869 -1.169 9.676 1.00 94.38 132 PHE A N 1
ATOM 1036 C CA . PHE A 1 132 ? -1.703 -1.755 8.635 1.00 94.38 132 PHE A CA 1
ATOM 1037 C C . PHE A 1 132 ? -2.036 -3.197 9.010 1.00 94.38 132 PHE A C 1
ATOM 1039 O O . PHE A 1 132 ? -1.418 -3.797 9.889 1.00 94.38 132 PHE A O 1
ATOM 1046 N N . SER A 1 133 ? -3.058 -3.753 8.373 1.00 95.75 133 SER A N 1
ATOM 1047 C CA . SER A 1 133 ? -3.440 -5.154 8.525 1.00 95.75 133 SER A CA 1
ATOM 1048 C C . SER A 1 133 ? -3.468 -5.798 7.153 1.00 95.75 133 SER A C 1
ATOM 1050 O O . SER A 1 133 ? -4.035 -5.233 6.222 1.00 95.75 133 SER A O 1
ATOM 1052 N N . ILE A 1 134 ? -2.842 -6.964 7.039 1.00 96.19 134 ILE A N 1
ATOM 1053 C CA . ILE A 1 134 ? -2.733 -7.712 5.790 1.00 96.19 134 ILE A CA 1
ATOM 1054 C C . ILE A 1 134 ? -3.365 -9.074 6.014 1.00 96.19 134 ILE A C 1
ATOM 1056 O O . ILE A 1 134 ? -3.100 -9.735 7.018 1.00 96.19 134 ILE A O 1
ATOM 1060 N N . TYR A 1 135 ? -4.200 -9.476 5.066 1.00 96.62 135 TYR A N 1
ATOM 1061 C CA . TYR A 1 135 ? -4.759 -10.811 5.002 1.00 96.62 135 TYR A CA 1
ATOM 1062 C C . TYR A 1 135 ? -4.199 -11.515 3.768 1.00 96.62 135 TYR A C 1
ATOM 1064 O O . TYR A 1 135 ? -4.352 -11.019 2.651 1.00 96.62 135 TYR A O 1
ATOM 1072 N N . LEU A 1 136 ? -3.561 -12.664 3.983 1.00 94.62 136 LEU A N 1
ATOM 1073 C CA . LEU A 1 136 ? -3.206 -13.600 2.923 1.00 94.62 136 LEU A CA 1
ATOM 1074 C C . LEU A 1 136 ? -4.234 -14.737 2.947 1.00 94.62 136 LEU A C 1
ATOM 1076 O O . LEU A 1 136 ? -4.477 -15.286 4.023 1.00 94.62 136 LEU A O 1
ATOM 1080 N N . PRO A 1 137 ? -4.869 -15.069 1.811 1.00 93.19 137 PRO A N 1
ATOM 1081 C CA . PRO A 1 137 ? -5.859 -16.134 1.776 1.00 93.19 137 PRO A CA 1
ATOM 1082 C C . PRO A 1 137 ? -5.207 -17.507 1.974 1.00 93.19 137 PRO A C 1
ATOM 1084 O O . PRO A 1 137 ? -4.041 -17.699 1.641 1.00 93.19 137 PRO A O 1
ATOM 1087 N N . ASP A 1 138 ? -5.979 -18.484 2.456 1.00 93.56 138 ASP A N 1
ATOM 1088 C CA . ASP A 1 138 ? -5.483 -19.846 2.734 1.00 93.56 138 ASP A CA 1
ATOM 1089 C C . ASP A 1 138 ? -4.921 -20.556 1.489 1.00 93.56 138 ASP A C 1
ATOM 1091 O O . ASP A 1 138 ? -4.136 -21.494 1.599 1.00 93.56 138 ASP A O 1
ATOM 1095 N N . ASN A 1 139 ? -5.321 -20.110 0.295 1.00 91.81 139 ASN A N 1
ATOM 1096 C CA . ASN A 1 139 ? -4.825 -20.594 -0.989 1.00 91.81 139 ASN A CA 1
ATOM 1097 C C . ASN A 1 139 ? -3.704 -19.720 -1.583 1.00 91.81 139 ASN A C 1
ATOM 1099 O O . ASN A 1 139 ? -3.451 -19.801 -2.784 1.00 91.81 139 ASN A O 1
ATOM 1103 N N . TYR A 1 140 ? -3.066 -18.855 -0.789 1.00 89.75 140 TYR A N 1
ATOM 1104 C CA . TYR A 1 140 ? -1.869 -18.138 -1.218 1.00 89.75 140 TYR A CA 1
ATOM 1105 C C . TYR A 1 140 ? -0.725 -19.137 -1.409 1.00 89.75 140 TYR A C 1
ATOM 1107 O O . TYR A 1 140 ? -0.239 -19.744 -0.453 1.00 89.75 140 TYR A O 1
ATOM 1115 N N . GLU A 1 141 ? -0.300 -19.318 -2.655 1.00 88.94 141 GLU A N 1
ATOM 1116 C CA . GLU A 1 141 ? 0.788 -20.226 -2.997 1.00 88.94 141 GLU A CA 1
ATOM 1117 C C . GLU A 1 141 ? 2.124 -19.487 -2.942 1.00 88.94 141 GLU A C 1
ATOM 1119 O O . GLU A 1 141 ? 2.343 -18.517 -3.665 1.00 88.94 141 GLU A O 1
ATOM 1124 N N . SER A 1 142 ? 3.043 -19.967 -2.106 1.00 85.88 142 SER A N 1
ATOM 1125 C CA . SER A 1 142 ? 4.430 -19.511 -2.159 1.00 85.88 142 SER A CA 1
ATOM 1126 C C . SER A 1 142 ? 5.097 -20.036 -3.428 1.00 85.88 142 SER A C 1
ATOM 1128 O O . SER A 1 142 ? 5.077 -21.247 -3.673 1.00 85.88 142 SER A O 1
ATOM 1130 N N . ASP A 1 143 ? 5.761 -19.168 -4.184 1.00 87.25 143 ASP A N 1
ATOM 1131 C CA . ASP A 1 143 ? 6.686 -19.586 -5.233 1.00 87.25 143 ASP A CA 1
ATOM 1132 C C . ASP A 1 143 ? 8.101 -19.021 -4.982 1.00 87.25 143 ASP A C 1
ATOM 1134 O O . ASP A 1 143 ? 8.455 -18.696 -3.850 1.00 87.25 143 ASP A O 1
ATOM 1138 N N . ARG A 1 144 ? 8.977 -19.025 -5.995 1.00 89.38 144 ARG A N 1
ATOM 1139 C CA . ARG A 1 144 ? 10.357 -18.510 -5.860 1.00 89.38 144 ARG A CA 1
ATOM 1140 C C . ARG A 1 144 ? 10.445 -16.986 -5.982 1.00 89.38 144 ARG A C 1
ATOM 1142 O O . ARG A 1 144 ? 11.535 -16.432 -5.852 1.00 89.38 144 ARG A O 1
ATOM 1149 N N . SER A 1 145 ? 9.341 -16.341 -6.326 1.00 86.94 145 SER A N 1
ATOM 1150 C CA . SER A 1 145 ? 9.216 -14.895 -6.412 1.00 86.94 145 SER A CA 1
ATOM 1151 C C . SER A 1 145 ? 9.121 -14.315 -5.004 1.00 86.94 145 SER A C 1
ATOM 1153 O O . SER A 1 145 ? 8.794 -15.006 -4.042 1.00 86.94 145 SER A O 1
ATOM 1155 N N . PHE A 1 146 ? 9.470 -13.039 -4.890 1.00 87.88 146 PHE A N 1
ATOM 1156 C CA . PHE A 1 146 ? 9.298 -12.285 -3.660 1.00 87.88 146 PHE A CA 1
ATOM 1157 C C . PHE A 1 146 ? 8.241 -11.215 -3.884 1.00 87.88 146 PHE A C 1
ATOM 1159 O O . PHE A 1 146 ? 8.317 -10.462 -4.859 1.00 87.88 146 PHE A O 1
ATOM 1166 N N . GLU A 1 147 ? 7.309 -11.101 -2.943 1.00 91.44 147 GLU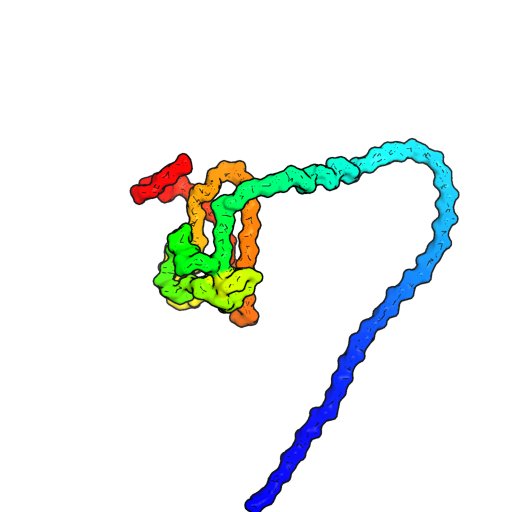 A N 1
ATOM 1167 C CA . GLU A 1 147 ? 6.290 -10.059 -2.943 1.00 91.44 147 GLU A CA 1
ATOM 1168 C C . GLU A 1 147 ? 6.569 -9.024 -1.850 1.00 91.44 147 GLU A C 1
ATOM 1170 O O . GLU A 1 147 ? 6.756 -9.344 -0.675 1.00 91.44 147 GLU A O 1
ATOM 1175 N N . ILE A 1 148 ? 6.561 -7.749 -2.238 1.00 94.25 148 ILE A N 1
ATOM 1176 C CA . ILE A 1 148 ? 6.573 -6.623 -1.304 1.00 94.25 148 ILE A CA 1
ATOM 1177 C C . ILE A 1 148 ? 5.118 -6.239 -1.048 1.00 94.25 148 ILE A C 1
ATOM 1179 O O . ILE A 1 148 ? 4.430 -5.762 -1.945 1.00 94.25 148 ILE A O 1
ATOM 1183 N N . VAL A 1 149 ? 4.649 -6.445 0.182 1.00 94.69 149 VAL A N 1
ATOM 1184 C CA . VAL A 1 149 ? 3.261 -6.138 0.580 1.00 94.69 149 VAL A CA 1
ATOM 1185 C C . VAL A 1 149 ? 3.101 -4.743 1.196 1.00 94.69 149 VAL A C 1
ATOM 1187 O O . VAL A 1 149 ? 1.984 -4.245 1.313 1.00 94.69 149 VAL A O 1
ATOM 1190 N N . ALA A 1 150 ? 4.210 -4.108 1.585 1.00 95.44 150 ALA A N 1
ATOM 1191 C CA . ALA A 1 150 ? 4.277 -2.724 2.042 1.00 95.44 150 ALA A CA 1
ATOM 1192 C C . ALA A 1 150 ? 5.713 -2.195 1.902 1.00 95.44 150 ALA A C 1
ATOM 1194 O O . ALA A 1 150 ? 6.670 -2.927 2.157 1.00 95.44 150 ALA A O 1
ATOM 1195 N N . GLN A 1 151 ? 5.868 -0.923 1.528 1.00 94.38 151 GLN A N 1
ATOM 1196 C CA . GLN A 1 151 ? 7.177 -0.276 1.427 1.00 94.38 151 GLN A CA 1
ATOM 1197 C C . GLN A 1 151 ? 7.111 1.230 1.684 1.00 94.38 151 GLN A C 1
ATOM 1199 O O . GLN A 1 151 ? 6.110 1.885 1.389 1.00 94.38 151 GLN A O 1
ATOM 1204 N N . TRP A 1 152 ? 8.225 1.779 2.169 1.00 92.38 152 TRP A N 1
ATOM 1205 C CA . TRP A 1 152 ? 8.516 3.209 2.124 1.00 92.38 152 TRP A CA 1
ATOM 1206 C C . TRP A 1 152 ? 9.535 3.449 1.022 1.00 92.38 152 TRP A C 1
ATOM 1208 O O . TRP A 1 152 ? 10.609 2.850 1.031 1.00 92.38 152 TRP A O 1
ATOM 1218 N N . TYR A 1 153 ? 9.194 4.325 0.083 1.00 87.38 153 TYR A N 1
ATOM 1219 C CA . TYR A 1 153 ? 10.060 4.667 -1.035 1.00 87.38 153 TYR A CA 1
ATOM 1220 C C . TYR A 1 153 ? 10.394 6.157 -1.007 1.00 87.38 153 TYR A C 1
ATOM 1222 O O . TYR A 1 153 ? 9.500 7.004 -0.928 1.00 87.38 153 TYR A O 1
ATOM 1230 N N . SER A 1 154 ? 11.685 6.471 -1.075 1.00 83.75 154 SER A N 1
ATOM 1231 C CA . SER A 1 154 ? 12.180 7.844 -1.153 1.00 83.75 154 SER A CA 1
ATOM 1232 C C . SER A 1 154 ? 11.932 8.410 -2.546 1.00 83.75 154 SER A C 1
ATOM 1234 O O . SER A 1 154 ? 12.275 7.787 -3.546 1.00 83.75 154 SER A O 1
ATOM 1236 N N . VAL A 1 155 ? 11.378 9.615 -2.630 1.00 78.31 155 VAL A N 1
ATOM 1237 C CA . VAL A 1 155 ? 11.226 10.318 -3.909 1.00 78.31 155 VAL A CA 1
ATOM 1238 C C . VAL A 1 155 ? 12.465 11.194 -4.094 1.00 78.31 155 VAL A C 1
ATOM 1240 O O . VAL A 1 155 ? 12.696 12.058 -3.250 1.00 78.31 155 VAL A O 1
ATOM 1243 N N . PRO A 1 156 ? 13.284 10.975 -5.136 1.00 77.50 156 PRO A N 1
ATOM 1244 C CA . PRO A 1 156 ? 14.447 11.818 -5.375 1.00 77.50 156 PRO A CA 1
ATOM 1245 C C . PRO A 1 156 ? 14.017 13.216 -5.839 1.00 77.50 156 PRO A C 1
ATOM 1247 O O . PRO A 1 156 ? 12.994 13.358 -6.509 1.00 77.50 156 PRO A O 1
ATOM 1250 N N . ASP A 1 157 ? 14.827 14.233 -5.544 1.00 74.94 157 ASP A N 1
ATOM 1251 C CA . ASP A 1 157 ? 14.487 15.644 -5.793 1.00 74.94 157 ASP A CA 1
ATOM 1252 C C . ASP A 1 157 ? 14.112 15.930 -7.260 1.00 74.94 157 ASP A C 1
ATOM 1254 O O . ASP A 1 157 ? 13.146 16.641 -7.536 1.00 74.94 157 ASP A O 1
ATOM 1258 N N . PHE A 1 158 ? 14.795 15.294 -8.218 1.00 72.19 158 PHE A N 1
ATOM 1259 C CA . PHE A 1 158 ? 14.519 15.458 -9.652 1.00 72.19 158 PHE A CA 1
ATOM 1260 C C . PHE A 1 158 ? 13.169 14.869 -10.100 1.00 72.19 158 PHE A C 1
ATOM 1262 O O . PHE A 1 158 ? 12.651 15.230 -11.155 1.00 72.19 158 PHE A O 1
ATOM 1269 N N . ALA A 1 159 ? 12.567 13.959 -9.325 1.00 64.94 159 ALA A N 1
ATOM 1270 C CA . ALA A 1 159 ? 11.240 13.423 -9.634 1.00 64.94 159 ALA A CA 1
ATOM 1271 C C . ALA A 1 159 ? 10.116 14.425 -9.307 1.00 64.94 159 ALA A C 1
ATOM 1273 O O . ALA A 1 159 ? 8.980 14.232 -9.743 1.00 64.94 159 ALA A O 1
ATOM 1274 N N . TRP A 1 160 ? 10.431 15.502 -8.579 1.00 56.28 160 TRP A N 1
ATOM 1275 C CA . TRP A 1 160 ? 9.491 16.547 -8.175 1.00 56.28 160 TRP A CA 1
ATOM 1276 C C . TRP A 1 160 ? 9.407 17.730 -9.150 1.00 56.28 160 TRP A C 1
ATOM 1278 O O . TRP A 1 160 ? 8.478 18.530 -9.071 1.00 56.28 160 TRP A O 1
ATOM 1288 N N . GLU A 1 161 ? 10.335 17.834 -10.103 1.00 53.56 161 GLU A N 1
ATOM 1289 C CA . GLU A 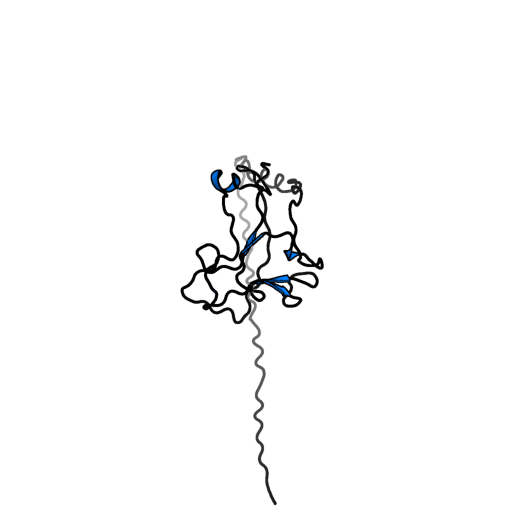1 161 ? 10.386 18.935 -11.078 1.00 53.56 161 GLU A CA 1
ATOM 1290 C C . GLU A 1 161 ? 9.434 18.753 -12.274 1.00 53.56 161 GLU A C 1
ATOM 1292 O O . GLU A 1 161 ? 9.374 19.603 -13.164 1.00 53.56 161 GLU A O 1
ATOM 1297 N N . LYS A 1 162 ? 8.641 17.671 -12.310 1.00 44.59 162 LYS A N 1
ATOM 1298 C CA . LYS A 1 162 ? 7.602 17.516 -13.338 1.00 44.59 162 LYS A CA 1
ATOM 1299 C C . LYS A 1 162 ? 6.482 18.558 -13.146 1.00 44.59 162 LYS A C 1
ATOM 1301 O O . LYS A 1 162 ? 6.130 18.866 -12.003 1.00 44.59 162 LYS A O 1
ATOM 1306 N N . PRO A 1 163 ? 5.876 19.085 -14.233 1.00 40.12 163 PRO A N 1
ATOM 1307 C CA . PRO A 1 163 ? 4.829 20.102 -14.129 1.00 40.12 163 PRO A CA 1
ATOM 1308 C C . PRO A 1 163 ? 3.665 19.596 -13.263 1.00 40.12 163 PRO A C 1
ATOM 1310 O O . PRO A 1 163 ? 3.004 18.626 -13.626 1.00 40.12 163 PRO A O 1
ATOM 1313 N N . GLY A 1 164 ? 3.436 20.238 -12.111 1.00 54.09 164 GLY A N 1
ATOM 1314 C CA . GLY A 1 164 ? 2.378 19.879 -11.154 1.00 54.09 164 GLY A CA 1
ATOM 1315 C C . GLY A 1 164 ? 2.849 19.486 -9.745 1.00 54.09 164 GLY A C 1
ATOM 1316 O O . GLY A 1 164 ? 2.013 19.386 -8.848 1.00 54.09 164 GLY A O 1
ATOM 1317 N N .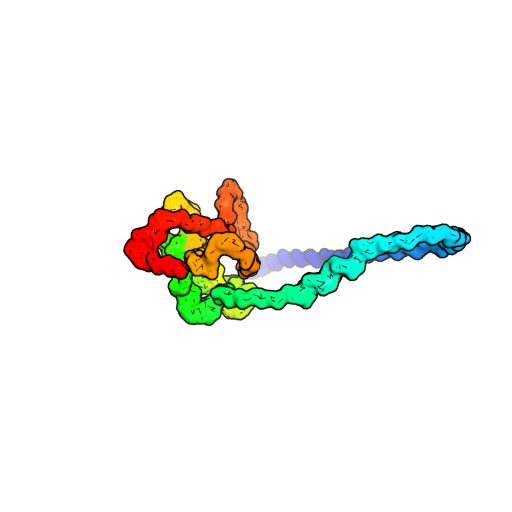 GLY A 1 165 ? 4.155 19.314 -9.505 1.00 45.19 165 GLY A N 1
ATOM 1318 C CA . GLY A 1 165 ? 4.698 19.079 -8.160 1.00 45.19 165 GLY A CA 1
ATOM 1319 C C . GLY A 1 165 ? 4.713 20.352 -7.303 1.00 45.19 165 GLY A C 1
ATOM 1320 O O . GLY A 1 165 ? 5.597 21.194 -7.451 1.00 45.19 165 GLY A O 1
ATOM 1321 N N . ARG A 1 166 ? 3.748 20.535 -6.387 1.00 49.03 166 ARG A N 1
ATOM 1322 C CA . ARG A 1 166 ? 3.838 21.591 -5.354 1.00 49.03 166 ARG A CA 1
ATOM 1323 C C . ARG A 1 166 ? 4.771 21.136 -4.250 1.00 49.03 166 ARG A C 1
ATOM 1325 O O . ARG A 1 166 ? 4.421 20.197 -3.556 1.00 49.03 166 ARG A O 1
ATOM 1332 N N . ARG A 1 167 ? 5.905 21.816 -4.055 1.00 51.53 167 ARG A N 1
ATOM 1333 C CA . ARG A 1 167 ? 6.769 21.643 -2.869 1.00 51.53 167 ARG A CA 1
ATOM 1334 C C . ARG A 1 167 ? 5.940 21.724 -1.566 1.00 51.53 167 ARG A C 1
ATOM 1336 O O . ARG A 1 167 ? 4.955 22.465 -1.570 1.00 51.53 167 ARG A O 1
ATOM 1343 N N . PRO A 1 168 ? 6.309 20.965 -0.513 1.00 51.34 168 PRO A N 1
ATOM 1344 C CA . PRO A 1 168 ? 5.751 21.152 0.826 1.00 51.34 168 PRO A CA 1
ATOM 1345 C C . PRO A 1 168 ? 5.858 22.604 1.298 1.00 51.34 168 PRO A C 1
ATOM 1347 O O . PRO A 1 168 ? 6.865 23.260 0.936 1.00 51.34 168 PRO A O 1
#

Foldseek 3Di:
DDDDDDDDDDDDDDDDDDDDDDDDDDDDDDDDDDDDDPPPPPPPPPPPPVVPPPDDDDLDDQQPQDPVRLVPWDWQDQDPPQWDWDQPPHPDDRTDIDGDFDPPGDDTPNHRDTDTDDPDSDDPPDDDDDDDDDDDDPPDDDDPDDDDPDDDDDDDPVNQPPPPRDDD

Sequence (168 aa):
MTKSLSTAASKRRRTSRFPTKTVLGGLGILALLFLGAKTIRHGDKLGHQIDTLKPGPVILSESFEQDDNLSQWIRDLCCDRSLKRVTSPVRSGEYAARFNLARQDPIVENSKRVEIKRYGLFGAGTERWYGFSIYLPDNYESDRSFEIVAQWYSVPDFAWEKPGGRRP